Protein AF-A0A482VC05-F1 (afdb_monomer_lite)

Radius of gyration: 14.61 Å; chains: 1; bounding box: 31×25×36 Å

Structure (mmCIF, N/CA/C/O backbone):
data_AF-A0A482VC05-F1
#
_entry.id   AF-A0A482VC05-F1
#
loop_
_atom_site.group_PDB
_atom_site.id
_atom_site.type_symbol
_atom_site.label_atom_id
_atom_site.label_alt_id
_atom_site.label_comp_id
_atom_site.label_asym_id
_atom_site.label_entity_id
_atom_site.label_seq_id
_atom_site.pdbx_PDB_ins_code
_atom_site.Cartn_x
_atom_site.Cartn_y
_atom_site.Cartn_z
_atom_site.occupancy
_atom_site.B_iso_or_equiv
_atom_site.auth_seq_id
_atom_site.auth_comp_id
_atom_site.auth_asym_id
_atom_site.auth_atom_id
_atom_site.pdbx_PDB_model_num
ATOM 1 N N . LEU A 1 1 ? 7.063 6.589 0.391 1.00 54.62 1 LEU A N 1
ATOM 2 C CA . LEU A 1 1 ? 7.032 6.784 -1.079 1.00 54.62 1 LEU A CA 1
ATOM 3 C C . LEU A 1 1 ? 8.265 7.514 -1.625 1.00 54.62 1 LEU A C 1
ATOM 5 O O . LEU A 1 1 ? 8.325 7.749 -2.826 1.00 54.62 1 LEU A O 1
ATOM 9 N N . TYR A 1 2 ? 9.259 7.847 -0.789 1.00 53.00 2 TYR A N 1
ATOM 10 C CA . TYR A 1 2 ? 10.460 8.586 -1.209 1.00 53.00 2 TYR A CA 1
ATOM 11 C C . TYR A 1 2 ? 11.206 7.885 -2.355 1.00 53.00 2 TYR A C 1
ATOM 13 O O . TYR A 1 2 ? 11.618 8.526 -3.309 1.00 53.00 2 TYR A O 1
ATOM 21 N N . PHE A 1 3 ? 11.238 6.554 -2.311 1.00 52.19 3 PHE A N 1
ATOM 22 C CA . PHE A 1 3 ? 11.848 5.697 -3.319 1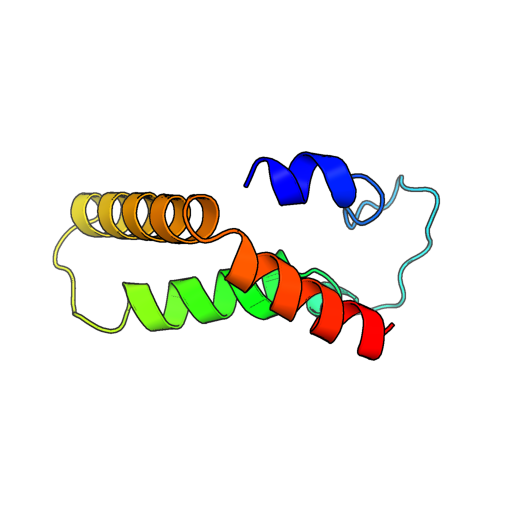.00 52.19 3 PHE A CA 1
ATOM 23 C C . PHE A 1 3 ? 11.140 5.726 -4.696 1.00 52.19 3 PHE A C 1
ATOM 25 O O . PHE A 1 3 ? 11.794 5.823 -5.732 1.00 52.19 3 PHE A O 1
ATOM 32 N N . LEU A 1 4 ? 9.797 5.736 -4.735 1.00 54.97 4 LEU A N 1
ATOM 33 C CA . LEU A 1 4 ? 9.060 5.968 -5.991 1.00 54.97 4 LEU A CA 1
ATOM 34 C C . LEU A 1 4 ? 9.304 7.386 -6.525 1.00 54.97 4 LEU A C 1
ATOM 36 O O . LEU A 1 4 ? 9.261 7.616 -7.726 1.00 54.97 4 LEU A O 1
ATOM 40 N N . LYS A 1 5 ? 9.585 8.342 -5.637 1.00 56.78 5 LYS A N 1
ATOM 41 C CA . LYS A 1 5 ? 9.868 9.723 -6.019 1.00 56.78 5 LYS A CA 1
ATOM 42 C C . LYS A 1 5 ? 11.285 9.908 -6.572 1.00 56.78 5 LYS A C 1
ATOM 44 O O . LYS A 1 5 ? 11.477 10.837 -7.334 1.00 56.78 5 LYS A O 1
ATOM 49 N N . THR A 1 6 ? 12.262 9.071 -6.230 1.00 54.88 6 THR A N 1
ATOM 50 C CA . THR A 1 6 ? 13.645 9.205 -6.726 1.00 54.88 6 THR A CA 1
ATOM 51 C C . THR A 1 6 ? 13.915 8.409 -8.001 1.00 54.88 6 THR A C 1
ATOM 53 O O . THR A 1 6 ? 14.525 8.953 -8.913 1.00 54.88 6 THR A O 1
ATOM 56 N N . ASP A 1 7 ? 13.404 7.178 -8.118 1.00 53.16 7 ASP A N 1
ATOM 57 C CA . ASP A 1 7 ? 13.718 6.304 -9.267 1.00 53.16 7 ASP A CA 1
ATOM 58 C C . ASP A 1 7 ? 12.679 6.356 -10.401 1.00 53.16 7 ASP A C 1
ATOM 60 O O . ASP A 1 7 ? 12.939 5.886 -11.508 1.00 53.16 7 ASP A O 1
ATOM 64 N N . TRP A 1 8 ? 11.490 6.924 -10.153 1.00 55.03 8 TRP A N 1
ATOM 65 C CA . TRP A 1 8 ? 10.357 6.854 -11.090 1.00 55.03 8 TRP A CA 1
ATOM 66 C C . TRP A 1 8 ? 9.843 8.216 -11.574 1.00 55.03 8 TRP A C 1
ATOM 68 O O . TRP A 1 8 ? 8.810 8.256 -12.242 1.00 55.03 8 TRP A O 1
ATOM 78 N N . ILE A 1 9 ? 10.564 9.325 -11.336 1.00 52.12 9 ILE A N 1
ATOM 79 C CA . ILE A 1 9 ? 10.227 10.656 -11.902 1.00 52.12 9 ILE A CA 1
ATOM 80 C C . ILE A 1 9 ? 10.080 10.608 -13.434 1.00 52.12 9 ILE A C 1
ATOM 82 O O . ILE A 1 9 ? 9.227 11.284 -14.000 1.00 52.12 9 ILE A O 1
ATOM 86 N N . ILE A 1 10 ? 10.830 9.730 -14.096 1.00 49.50 10 ILE A N 1
ATOM 87 C CA . ILE A 1 10 ? 10.786 9.488 -15.549 1.00 49.50 10 ILE A CA 1
ATOM 88 C C . ILE A 1 10 ? 9.598 8.624 -16.017 1.00 49.50 10 ILE A C 1
ATOM 90 O O . ILE A 1 10 ? 9.386 8.465 -17.216 1.00 49.50 10 ILE A O 1
ATOM 94 N N . ARG A 1 11 ? 8.794 8.069 -15.102 1.00 52.25 11 ARG A N 1
ATOM 95 C CA . ARG A 1 11 ? 7.619 7.229 -15.411 1.00 52.25 11 ARG A CA 1
ATOM 96 C C . ARG A 1 11 ? 6.299 7.839 -14.927 1.00 52.25 11 ARG A C 1
ATOM 98 O O . ARG A 1 11 ? 5.294 7.140 -14.812 1.00 52.25 11 ARG A O 1
ATOM 105 N N . ILE A 1 12 ? 6.286 9.147 -14.668 1.00 53.56 12 ILE A N 1
ATOM 106 C CA . ILE A 1 12 ? 5.047 9.901 -14.463 1.00 53.56 12 ILE A CA 1
ATOM 107 C C . ILE A 1 12 ? 4.295 9.936 -15.800 1.00 53.56 12 ILE A C 1
ATOM 109 O O . ILE A 1 12 ? 4.819 10.430 -16.803 1.00 53.56 12 ILE A O 1
ATOM 113 N N . ILE A 1 13 ? 3.064 9.415 -15.812 1.00 55.41 13 ILE A N 1
ATOM 114 C CA . ILE A 1 13 ? 2.161 9.500 -16.965 1.00 55.41 13 ILE A CA 1
ATOM 115 C C . ILE A 1 13 ? 1.696 10.956 -17.066 1.00 55.41 13 ILE A C 1
ATOM 117 O O . ILE A 1 13 ? 0.713 11.372 -16.457 1.00 55.41 13 ILE A O 1
ATOM 121 N N . SER A 1 14 ? 2.4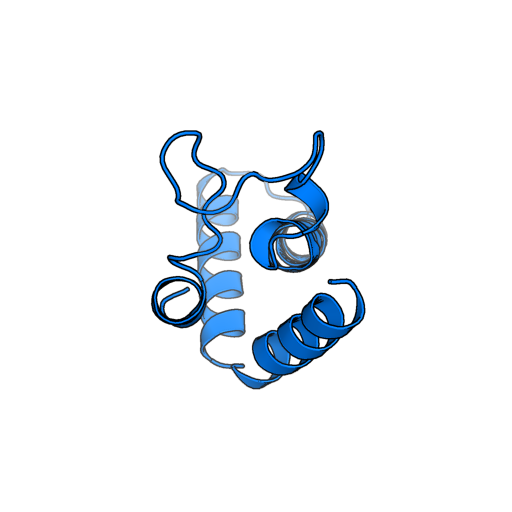54 11.751 -17.808 1.00 57.09 14 SER A N 1
ATOM 122 C CA . SER A 1 14 ? 2.127 13.124 -18.163 1.00 57.09 14 SER A CA 1
ATOM 123 C C . SER A 1 14 ? 2.190 13.238 -19.677 1.00 57.09 14 SER A C 1
ATOM 125 O O . SER A 1 14 ? 3.022 12.606 -20.317 1.00 57.09 14 SER A O 1
ATOM 127 N N . ARG A 1 15 ? 1.334 14.070 -20.273 1.00 55.78 15 ARG A N 1
ATOM 128 C CA . ARG A 1 15 ? 1.421 14.379 -21.712 1.00 55.78 15 ARG A CA 1
ATOM 129 C C . ARG A 1 15 ? 2.674 15.191 -22.073 1.00 55.78 15 ARG A C 1
ATOM 131 O O . ARG A 1 15 ? 2.894 15.452 -23.246 1.00 55.78 15 ARG A O 1
ATOM 138 N N . ASN A 1 16 ? 3.453 15.601 -21.070 1.00 57.16 16 ASN A N 1
ATOM 139 C CA . ASN A 1 16 ? 4.603 16.489 -21.195 1.00 57.16 16 ASN A CA 1
ATOM 140 C C . ASN A 1 16 ? 5.924 15.829 -20.747 1.00 57.16 16 ASN A C 1
ATOM 142 O O . ASN A 1 16 ? 6.835 16.525 -20.304 1.00 57.16 16 ASN A O 1
ATOM 146 N N . THR A 1 17 ? 6.013 14.496 -20.778 1.00 60.53 17 THR A N 1
ATOM 147 C CA . THR A 1 17 ? 7.253 13.745 -20.514 1.00 60.53 17 THR A CA 1
ATOM 148 C C . THR A 1 17 ? 7.831 13.179 -21.813 1.00 60.53 17 THR A C 1
ATOM 150 O O . THR A 1 17 ? 7.096 12.924 -22.761 1.00 60.53 17 THR A O 1
ATOM 153 N N . GLU A 1 18 ? 9.156 12.991 -21.867 1.00 58.47 18 GLU A N 1
ATOM 154 C CA . GLU A 1 18 ? 9.884 12.541 -23.073 1.00 58.47 18 GLU A CA 1
ATOM 155 C C . GLU A 1 18 ? 9.423 11.173 -23.605 1.00 58.47 18 GLU A C 1
ATOM 157 O O . GLU A 1 18 ? 9.582 10.877 -24.788 1.00 58.47 18 GLU A O 1
ATOM 162 N N . ASN A 1 19 ? 8.816 10.341 -22.754 1.00 57.78 19 ASN A N 1
ATOM 163 C CA . ASN A 1 19 ? 8.344 9.016 -23.130 1.00 57.78 19 ASN A CA 1
ATOM 164 C C . ASN A 1 19 ? 6.869 9.040 -23.550 1.00 57.78 19 ASN A C 1
ATOM 166 O O . ASN A 1 19 ? 5.974 9.220 -22.723 1.00 57.78 19 ASN A O 1
ATOM 170 N N . ASN A 1 20 ? 6.612 8.760 -24.830 1.00 59.09 20 ASN A N 1
ATOM 171 C CA . ASN A 1 20 ? 5.265 8.522 -25.341 1.00 59.09 20 ASN A CA 1
ATOM 172 C C . ASN A 1 20 ? 4.765 7.151 -24.848 1.00 59.09 20 ASN A C 1
ATOM 174 O O . ASN A 1 20 ? 5.229 6.104 -25.298 1.00 59.09 20 ASN A O 1
ATOM 178 N N . TRP A 1 21 ? 3.836 7.152 -23.895 1.00 60.25 21 TRP A N 1
ATOM 179 C CA . TRP A 1 21 ? 3.261 5.931 -23.329 1.00 60.25 21 TRP A CA 1
ATOM 180 C C . TRP A 1 21 ? 2.124 5.390 -24.213 1.00 60.25 21 TRP A C 1
ATOM 182 O O . TRP A 1 21 ? 1.289 6.176 -24.670 1.00 60.25 21 TRP A O 1
ATOM 192 N N . PRO A 1 22 ? 2.027 4.066 -24.445 1.00 61.66 22 PRO A N 1
ATOM 193 C CA . PRO A 1 22 ? 0.924 3.492 -25.209 1.00 61.66 22 PRO A CA 1
ATOM 194 C C . PRO A 1 22 ? -0.441 3.725 -24.525 1.00 61.66 22 PRO A C 1
ATOM 196 O O . PRO A 1 22 ? -0.515 3.886 -23.297 1.00 61.66 22 PRO A O 1
ATOM 199 N N . PRO A 1 23 ? -1.554 3.724 -25.284 1.00 55.41 23 PRO A N 1
ATOM 200 C CA . PRO A 1 23 ? -2.895 3.834 -24.716 1.00 55.41 23 PRO A CA 1
ATOM 201 C C . PRO A 1 23 ? -3.121 2.749 -23.651 1.00 55.41 23 PRO A C 1
ATOM 203 O O . PRO A 1 23 ? -2.858 1.580 -23.913 1.00 55.41 23 PRO A O 1
ATOM 206 N N . ARG A 1 24 ? -3.643 3.127 -22.473 1.00 59.25 24 ARG A N 1
ATOM 207 C CA . ARG A 1 24 ? -3.846 2.252 -21.290 1.00 59.25 24 ARG A CA 1
ATOM 208 C C . ARG A 1 24 ? -2.577 1.827 -20.529 1.00 59.25 24 ARG A C 1
ATOM 210 O O . ARG A 1 24 ? -2.549 0.777 -19.907 1.00 59.25 24 ARG A O 1
ATOM 217 N N . SER A 1 25 ? -1.567 2.692 -20.452 1.00 58.31 25 SER A N 1
ATOM 218 C CA . SER A 1 25 ? -0.356 2.461 -19.634 1.00 58.31 25 SER A CA 1
ATOM 219 C C . SER A 1 25 ? -0.549 2.529 -18.106 1.00 58.31 25 SER A C 1
ATOM 221 O O . SER A 1 25 ? 0.439 2.527 -17.374 1.00 58.31 25 SER A O 1
ATOM 223 N N . CYS A 1 26 ? -1.789 2.579 -17.600 1.00 57.19 26 CYS A N 1
ATOM 224 C CA . CYS A 1 26 ? -2.049 2.605 -16.153 1.00 57.19 26 CYS A CA 1
ATOM 225 C C . CYS A 1 26 ? -1.537 1.330 -15.458 1.00 57.19 26 CYS A C 1
ATOM 227 O O . CYS A 1 26 ? -1.206 1.363 -14.285 1.00 57.19 26 CYS A O 1
ATOM 229 N N . ASP A 1 27 ? -1.368 0.231 -16.196 1.00 58.31 27 ASP A N 1
ATOM 230 C CA . ASP A 1 27 ? -0.890 -1.046 -15.653 1.00 58.31 27 ASP A CA 1
ATOM 231 C C . ASP A 1 27 ? 0.647 -1.107 -15.494 1.00 58.31 27 ASP A C 1
ATOM 233 O O . ASP A 1 27 ? 1.187 -2.076 -14.957 1.00 58.31 27 ASP A O 1
ATOM 237 N N . LEU A 1 28 ? 1.374 -0.087 -15.972 1.00 62.31 28 LEU A N 1
ATOM 238 C CA . LEU A 1 28 ? 2.843 -0.077 -16.038 1.00 62.31 28 LEU A CA 1
ATOM 239 C C . LEU A 1 28 ? 3.513 0.706 -14.903 1.00 62.31 28 LEU A C 1
ATOM 241 O O . LEU A 1 28 ? 4.748 0.703 -14.799 1.00 62.31 28 LEU A O 1
ATOM 245 N N . THR A 1 29 ? 2.736 1.365 -14.039 1.00 69.44 29 THR A N 1
ATOM 246 C CA . THR A 1 29 ? 3.298 2.031 -12.862 1.00 69.44 29 THR A CA 1
ATOM 247 C C . THR A 1 29 ? 3.332 1.052 -11.678 1.00 69.44 29 THR A C 1
ATOM 249 O O . THR A 1 29 ? 2.353 0.354 -11.413 1.00 69.44 29 THR A O 1
ATOM 252 N N . PRO A 1 30 ? 4.433 0.978 -10.906 1.00 67.75 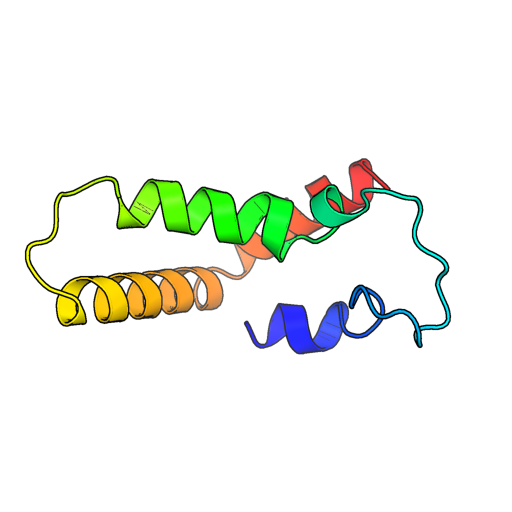30 PRO A N 1
ATOM 253 C CA . PRO A 1 30 ? 4.479 0.177 -9.679 1.00 67.75 30 PRO A CA 1
ATOM 254 C C . PRO A 1 30 ? 3.426 0.607 -8.654 1.00 67.75 30 PRO A C 1
ATOM 256 O O . PRO A 1 30 ? 3.013 -0.184 -7.808 1.00 67.75 30 PRO A O 1
ATOM 259 N N . CYS A 1 31 ? 2.997 1.869 -8.720 1.00 73.50 31 CYS A N 1
ATOM 260 C CA . CYS A 1 31 ? 1.951 2.391 -7.860 1.00 73.50 31 CYS A CA 1
ATOM 261 C C . CYS A 1 31 ? 0.607 1.719 -8.170 1.00 73.50 31 CYS A C 1
ATOM 263 O O . CYS A 1 31 ? -0.025 1.174 -7.268 1.00 73.50 31 CYS A O 1
ATOM 265 N N . ASP A 1 32 ? 0.222 1.670 -9.441 1.00 74.06 32 ASP A N 1
ATOM 266 C CA . ASP A 1 32 ? -1.051 1.088 -9.868 1.00 74.06 32 ASP A CA 1
ATOM 267 C C . ASP A 1 32 ? -1.016 -0.447 -9.867 1.00 74.06 32 ASP A C 1
ATOM 269 O O . ASP A 1 32 ? -1.993 -1.087 -9.482 1.00 74.06 32 ASP A O 1
ATOM 273 N N . PHE A 1 33 ? 0.124 -1.057 -10.216 1.00 71.06 33 PHE A N 1
ATOM 274 C CA . PHE A 1 33 ? 0.275 -2.516 -10.246 1.00 71.06 33 PHE A CA 1
ATOM 275 C C . PHE A 1 33 ? 0.364 -3.147 -8.849 1.00 71.06 33 PHE A C 1
ATOM 277 O O . PHE A 1 33 ? -0.061 -4.284 -8.646 1.00 71.06 33 PHE A O 1
ATOM 284 N N . PHE A 1 34 ? 0.946 -2.440 -7.877 1.00 76.38 34 PHE A N 1
ATOM 285 C CA . PHE A 1 34 ? 1.244 -3.022 -6.569 1.00 76.38 34 PHE A CA 1
ATOM 286 C C . PHE A 1 34 ? 0.705 -2.209 -5.405 1.00 76.38 34 PHE A C 1
ATOM 288 O O . PHE A 1 34 ? -0.035 -2.756 -4.590 1.00 76.38 34 PHE A O 1
ATOM 295 N N . VAL A 1 35 ? 1.055 -0.924 -5.310 1.00 78.94 35 VAL A N 1
ATOM 296 C CA . VAL A 1 35 ? 0.707 -0.116 -4.130 1.00 78.94 35 VAL A CA 1
ATOM 297 C C . VAL A 1 35 ? -0.809 -0.031 -3.973 1.00 78.94 35 VAL A C 1
ATOM 299 O O . VAL A 1 35 ? -1.323 -0.287 -2.887 1.00 78.94 35 VAL A O 1
ATOM 302 N N . TRP A 1 36 ? -1.538 0.249 -5.052 1.00 80.44 36 TRP A N 1
ATOM 303 C CA . TRP A 1 36 ? -2.988 0.385 -5.004 1.00 80.44 36 TRP A CA 1
ATOM 304 C C . TRP A 1 36 ? -3.717 -0.933 -4.670 1.00 80.44 36 TRP A C 1
ATOM 306 O O . TRP A 1 36 ? -4.476 -0.942 -3.695 1.00 80.44 36 TRP A O 1
ATOM 316 N N . PRO A 1 37 ? -3.462 -2.072 -5.351 1.00 83.88 37 PRO A N 1
ATOM 317 C CA . PRO A 1 37 ? -4.041 -3.360 -4.966 1.00 83.88 37 PRO A CA 1
ATOM 318 C C . PRO A 1 37 ? -3.668 -3.798 -3.546 1.00 83.88 37 PRO A C 1
ATOM 320 O O . PRO A 1 37 ? -4.520 -4.310 -2.820 1.00 83.88 37 PRO A O 1
ATOM 323 N N . TYR A 1 38 ? -2.421 -3.577 -3.119 1.00 83.06 38 TYR A N 1
ATOM 324 C CA . TYR A 1 38 ? -1.956 -3.935 -1.778 1.00 83.06 38 TYR A CA 1
ATOM 325 C C . TYR A 1 38 ? -2.662 -3.121 -0.689 1.00 83.06 38 TYR A C 1
ATOM 327 O O . TYR A 1 38 ? -3.179 -3.690 0.276 1.00 83.06 38 TYR A O 1
ATOM 335 N N . LEU A 1 39 ? -2.744 -1.798 -0.869 1.00 84.19 39 LEU A N 1
ATOM 336 C CA . LEU A 1 39 ? -3.464 -0.913 0.044 1.00 84.19 39 LEU A CA 1
ATOM 337 C C . LEU A 1 39 ? -4.943 -1.279 0.091 1.00 84.19 39 LEU A C 1
ATOM 339 O O . LEU A 1 39 ? -5.472 -1.488 1.177 1.00 84.19 39 LEU A O 1
ATOM 343 N N . LYS A 1 40 ? -5.596 -1.441 -1.063 1.00 84.50 40 LYS A N 1
ATOM 344 C CA . LYS A 1 40 ? -7.017 -1.800 -1.133 1.00 84.50 40 LYS A CA 1
ATOM 345 C C . LYS A 1 40 ? -7.293 -3.118 -0.400 1.00 84.50 40 LYS A C 1
ATOM 347 O O . LYS A 1 40 ? -8.152 -3.168 0.479 1.00 84.50 40 LYS A O 1
ATOM 352 N N . ASN A 1 41 ? -6.511 -4.159 -0.679 1.00 86.06 41 ASN A N 1
ATOM 353 C CA . ASN A 1 41 ? -6.668 -5.463 -0.033 1.00 86.06 41 ASN A CA 1
ATOM 354 C C . ASN A 1 41 ? -6.362 -5.440 1.468 1.00 86.06 41 ASN A C 1
ATOM 356 O O . ASN A 1 41 ? -6.835 -6.310 2.192 1.00 86.06 41 ASN A O 1
ATOM 360 N N . SER A 1 42 ? -5.557 -4.494 1.954 1.00 84.06 42 SER A N 1
ATOM 361 C CA . SER A 1 42 ? -5.239 -4.390 3.380 1.00 84.06 42 SER A CA 1
ATOM 362 C C . SER A 1 42 ? -6.207 -3.492 4.144 1.00 84.06 42 SER A C 1
ATOM 364 O O . SER A 1 42 ? -6.526 -3.783 5.291 1.00 84.06 42 SER A O 1
ATOM 366 N N . VAL A 1 43 ? -6.647 -2.396 3.534 1.00 85.06 43 VAL A N 1
ATOM 367 C CA . VAL A 1 43 ? -7.464 -1.362 4.174 1.00 85.06 43 VAL A CA 1
ATOM 368 C C . VAL A 1 43 ? -8.923 -1.805 4.273 1.00 85.06 43 VAL A C 1
ATOM 370 O O . VAL A 1 43 ? -9.533 -1.620 5.323 1.00 85.06 43 VAL A O 1
ATOM 373 N N . TYR A 1 44 ? -9.454 -2.456 3.231 1.00 84.31 44 TYR A N 1
ATOM 374 C CA . TYR A 1 44 ? -10.849 -2.919 3.181 1.00 84.31 44 TYR A CA 1
ATOM 375 C C . TYR A 1 44 ? -11.070 -4.326 3.759 1.00 84.31 4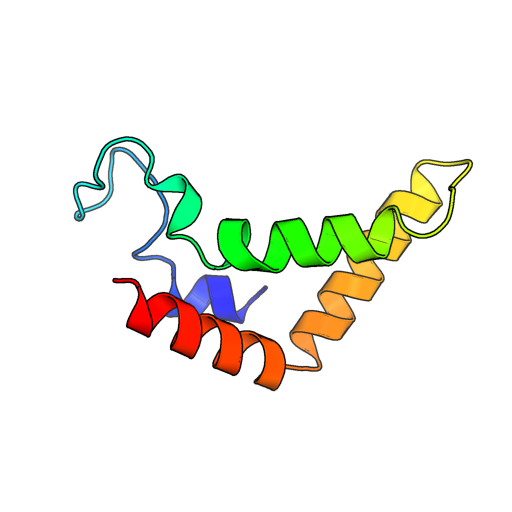4 TYR A C 1
ATOM 377 O O . TYR A 1 44 ? -12.186 -4.834 3.720 1.00 84.31 44 TYR A O 1
ATOM 385 N N . LYS A 1 45 ? -10.028 -4.970 4.300 1.00 85.62 45 LYS A N 1
ATOM 386 C CA . LYS A 1 45 ? -10.137 -6.295 4.940 1.00 85.62 45 LYS A CA 1
ATOM 387 C C . LYS A 1 45 ? -11.023 -6.284 6.178 1.00 85.62 45 LYS A C 1
ATOM 389 O O . LYS A 1 45 ? -11.688 -7.271 6.468 1.00 85.62 45 LYS A O 1
ATOM 394 N N . THR A 1 46 ? -10.992 -5.186 6.918 1.00 84.19 46 THR A N 1
ATOM 395 C CA . THR A 1 46 ? -11.789 -4.991 8.121 1.00 84.19 46 THR A CA 1
ATOM 396 C C . THR A 1 46 ? -12.700 -3.789 7.914 1.00 84.19 46 THR A C 1
ATOM 398 O O . THR A 1 46 ? -12.213 -2.743 7.470 1.00 84.19 46 THR A O 1
ATOM 401 N N . PRO A 1 47 ? -14.000 -3.903 8.232 1.00 82.44 47 PRO A N 1
ATOM 402 C CA . PRO A 1 47 ? -14.908 -2.769 8.165 1.00 82.44 47 PRO A CA 1
ATOM 403 C C . PRO A 1 47 ? -14.417 -1.622 9.063 1.00 82.44 47 PRO A C 1
ATOM 405 O O . PRO A 1 47 ? -13.652 -1.825 10.014 1.00 82.44 47 PRO A O 1
ATOM 408 N N . MET A 1 48 ? -14.788 -0.404 8.684 1.00 86.06 48 MET A N 1
ATOM 409 C CA . MET A 1 48 ? -14.435 0.835 9.372 1.00 86.06 48 MET A CA 1
ATOM 410 C C . MET A 1 48 ? -15.662 1.720 9.437 1.00 86.06 48 MET A C 1
ATOM 412 O O . MET A 1 48 ? -16.360 1.865 8.434 1.00 86.06 48 MET A O 1
ATOM 416 N N . ASP A 1 49 ? -15.853 2.357 10.585 1.00 84.75 49 ASP A N 1
ATOM 417 C CA . ASP A 1 49 ? -17.029 3.188 10.840 1.00 84.75 49 ASP A CA 1
ATOM 418 C C . ASP A 1 49 ? -16.767 4.678 10.588 1.00 84.75 49 ASP A C 1
ATOM 420 O O . ASP A 1 49 ? -17.702 5.472 10.529 1.00 84.75 49 ASP A O 1
ATOM 424 N N . ASN A 1 50 ? -15.499 5.089 10.443 1.00 88.75 50 ASN A N 1
ATOM 425 C CA . ASN A 1 50 ? -15.143 6.497 10.299 1.00 88.75 50 ASN A CA 1
ATOM 426 C C . ASN A 1 50 ? -13.967 6.750 9.334 1.00 88.75 50 ASN A C 1
ATOM 428 O O . ASN A 1 50 ? -13.160 5.873 9.015 1.00 88.75 50 ASN A O 1
ATOM 432 N N . LEU A 1 51 ? -13.895 7.994 8.849 1.00 89.75 51 LEU A N 1
ATOM 433 C CA . LEU A 1 51 ? -12.877 8.444 7.895 1.00 89.75 51 LEU A CA 1
ATOM 434 C C . LEU A 1 51 ? -11.477 8.517 8.524 1.00 89.75 51 LEU A C 1
ATOM 436 O O . LEU A 1 51 ? -10.479 8.323 7.836 1.00 89.75 51 LEU A O 1
ATOM 440 N N . GLU A 1 52 ? -11.395 8.789 9.822 1.00 89.81 52 GLU A N 1
ATOM 441 C CA . GLU A 1 52 ? -10.131 8.907 10.549 1.00 89.81 52 GLU A CA 1
ATOM 442 C C . GLU A 1 52 ? -9.389 7.565 10.609 1.00 89.81 52 GLU A C 1
ATOM 444 O O . GLU A 1 52 ? -8.222 7.490 10.230 1.00 89.81 52 GLU A O 1
ATOM 449 N N . GLN A 1 53 ? -10.098 6.476 10.925 1.00 86.94 53 GLN A N 1
ATOM 450 C CA . GLN A 1 53 ? -9.564 5.114 10.869 1.00 86.94 53 GLN A CA 1
ATOM 451 C C . GLN A 1 53 ? -9.072 4.758 9.464 1.00 86.94 53 GLN A C 1
ATOM 453 O O . GLN A 1 53 ? -8.032 4.113 9.323 1.00 86.94 53 GLN A O 1
ATOM 458 N N . LEU A 1 54 ? -9.785 5.192 8.418 1.00 87.69 54 LEU A N 1
ATOM 459 C CA . LEU A 1 54 ? -9.341 4.990 7.039 1.00 87.69 54 LEU A CA 1
ATOM 460 C C . LEU A 1 54 ? -8.007 5.700 6.784 1.00 87.69 54 LEU A C 1
ATOM 462 O O . LEU A 1 54 ? -7.078 5.086 6.252 1.00 87.69 54 LEU A O 1
ATOM 466 N N . GLN A 1 55 ? -7.894 6.970 7.174 1.00 89.00 55 GLN A N 1
ATOM 467 C CA . GLN A 1 55 ? -6.660 7.735 6.999 1.00 89.00 55 GLN A CA 1
ATOM 468 C C . GLN A 1 55 ? -5.495 7.119 7.777 1.00 89.00 55 GLN A C 1
ATOM 470 O O . GLN A 1 55 ? -4.409 6.962 7.216 1.00 89.00 55 GLN A O 1
ATOM 475 N N . ASP A 1 56 ? -5.716 6.715 9.025 1.00 89.38 56 ASP A N 1
ATOM 476 C CA . ASP A 1 56 ? -4.671 6.128 9.861 1.00 89.38 56 ASP A CA 1
ATOM 477 C C . ASP A 1 56 ? -4.225 4.761 9.360 1.00 89.38 56 ASP A C 1
ATOM 479 O O . ASP A 1 56 ? -3.025 4.487 9.303 1.00 89.38 56 ASP A O 1
ATOM 483 N N . ARG A 1 57 ? -5.147 3.918 8.885 1.00 88.44 57 ARG A N 1
ATOM 484 C CA . ARG A 1 57 ? -4.766 2.648 8.253 1.00 88.44 57 ARG A CA 1
ATOM 485 C C . ARG A 1 57 ? -3.954 2.863 6.983 1.00 88.44 57 ARG A C 1
ATOM 487 O O . ARG A 1 57 ? -2.973 2.150 6.778 1.00 88.44 57 ARG A O 1
ATOM 494 N N . ILE A 1 58 ? -4.324 3.837 6.149 1.00 86.88 58 ILE A N 1
ATOM 495 C CA . ILE A 1 58 ? -3.547 4.180 4.951 1.00 86.88 58 ILE A CA 1
ATOM 496 C C . ILE A 1 58 ? -2.143 4.652 5.350 1.00 86.88 58 ILE A C 1
ATOM 498 O O . ILE A 1 58 ? -1.164 4.151 4.796 1.00 86.88 58 ILE A O 1
ATOM 502 N N . ARG A 1 59 ? -2.023 5.560 6.330 1.00 88.56 59 ARG A N 1
ATOM 503 C CA . ARG A 1 59 ? -0.723 6.049 6.826 1.00 88.56 59 ARG A CA 1
ATOM 504 C C . ARG A 1 59 ? 0.137 4.908 7.358 1.00 88.56 59 ARG A C 1
ATOM 506 O O . ARG A 1 59 ? 1.256 4.740 6.885 1.00 88.56 59 ARG A O 1
ATOM 513 N N . ASN A 1 60 ? -0.407 4.082 8.249 1.00 87.94 60 ASN A N 1
ATOM 514 C CA . ASN A 1 60 ? 0.304 2.946 8.838 1.00 87.94 60 ASN A CA 1
ATOM 515 C C . ASN A 1 60 ? 0.794 1.967 7.768 1.00 87.94 60 ASN A C 1
ATOM 517 O O . ASN A 1 60 ? 1.945 1.535 7.801 1.00 87.94 60 ASN A O 1
ATOM 521 N N . LYS A 1 61 ? -0.043 1.667 6.767 1.00 85.75 61 LYS A N 1
ATOM 522 C CA . LYS A 1 61 ? 0.337 0.753 5.687 1.00 85.75 61 LYS A CA 1
ATOM 523 C C . LYS A 1 61 ? 1.402 1.345 4.765 1.00 85.75 61 LYS A C 1
ATOM 525 O O . LYS A 1 61 ? 2.276 0.620 4.302 1.00 85.75 61 LYS A O 1
ATOM 530 N N . ILE A 1 62 ? 1.369 2.654 4.518 1.00 83.38 62 ILE A N 1
ATOM 531 C CA . ILE A 1 62 ? 2.421 3.352 3.765 1.00 83.38 62 ILE A CA 1
ATOM 532 C C . ILE A 1 62 ? 3.743 3.367 4.543 1.00 83.38 62 ILE A C 1
ATOM 534 O O . ILE A 1 62 ? 4.799 3.226 3.922 1.00 83.38 62 ILE A O 1
ATOM 538 N N . THR A 1 63 ? 3.703 3.531 5.866 1.00 85.19 63 THR A N 1
ATOM 539 C CA . THR A 1 63 ? 4.894 3.440 6.724 1.00 85.19 63 THR A CA 1
ATOM 540 C C . THR A 1 63 ? 5.492 2.036 6.665 1.00 85.19 63 THR A C 1
ATOM 542 O O . THR A 1 63 ? 6.663 1.905 6.333 1.00 85.19 63 THR A O 1
ATOM 545 N N . GLU A 1 64 ? 4.674 0.988 6.800 1.00 84.00 64 GLU A N 1
ATOM 546 C CA . GLU A 1 64 ? 5.109 -0.413 6.668 1.00 84.00 64 GLU A CA 1
ATOM 547 C C . GLU A 1 64 ? 5.778 -0.701 5.310 1.00 84.00 64 GLU A C 1
ATOM 549 O O . GLU A 1 64 ? 6.794 -1.390 5.240 1.00 84.00 64 GLU A O 1
ATOM 554 N N . ILE A 1 65 ? 5.241 -0.146 4.217 1.00 78.69 65 ILE A N 1
ATOM 555 C CA . ILE A 1 65 ? 5.846 -0.268 2.881 1.00 78.69 65 ILE A CA 1
ATOM 556 C C . ILE A 1 65 ? 7.203 0.450 2.805 1.00 78.69 65 ILE A C 1
ATOM 558 O O . ILE A 1 65 ? 8.098 -0.025 2.107 1.00 78.69 65 ILE A O 1
ATOM 562 N N . ASN A 1 66 ? 7.365 1.593 3.480 1.00 76.12 66 ASN A N 1
ATOM 563 C CA . ASN A 1 66 ? 8.642 2.316 3.498 1.00 76.12 66 ASN A CA 1
ATOM 564 C C . ASN A 1 66 ? 9.692 1.599 4.343 1.00 76.12 66 ASN A C 1
ATOM 566 O O . ASN A 1 66 ? 10.842 1.517 3.917 1.00 76.12 66 ASN A O 1
ATOM 570 N N . ASP A 1 67 ? 9.290 1.074 5.498 1.00 80.44 67 ASP A N 1
ATOM 571 C CA . ASP A 1 67 ? 10.179 0.352 6.411 1.00 80.44 67 ASP A CA 1
ATOM 572 C C . ASP A 1 67 ? 10.627 -0.982 5.800 1.00 80.44 67 ASP A C 1
ATOM 574 O O . ASP A 1 67 ? 11.722 -1.475 6.068 1.00 80.44 67 ASP A O 1
ATOM 578 N N . ASN A 1 68 ? 9.811 -1.546 4.908 1.00 74.94 68 ASN A N 1
ATOM 579 C CA . ASN A 1 68 ? 10.081 -2.800 4.224 1.00 74.94 68 ASN A CA 1
ATOM 580 C C . ASN A 1 68 ? 10.473 -2.582 2.752 1.00 74.94 68 ASN A C 1
ATOM 582 O O . ASN A 1 68 ? 9.803 -3.040 1.820 1.00 74.94 68 ASN A O 1
ATOM 586 N N . ALA A 1 69 ? 11.604 -1.901 2.539 1.00 65.31 69 ALA A N 1
ATOM 587 C CA . ALA A 1 69 ? 12.149 -1.593 1.210 1.00 65.31 69 ALA A CA 1
ATOM 588 C C . ALA A 1 69 ? 12.314 -2.834 0.296 1.00 65.31 69 ALA A C 1
ATOM 590 O O . ALA A 1 69 ? 12.247 -2.723 -0.931 1.00 65.31 69 ALA A O 1
ATOM 591 N N . GLY A 1 70 ? 12.456 -4.034 0.875 1.00 66.75 70 GLY A N 1
ATOM 592 C CA . GLY A 1 70 ? 12.526 -5.301 0.139 1.00 66.75 70 GLY A CA 1
ATOM 593 C C . GLY A 1 70 ? 11.249 -5.658 -0.637 1.00 66.75 70 GLY A C 1
ATOM 594 O O . GLY A 1 70 ? 11.334 -6.241 -1.721 1.00 66.75 70 GLY A O 1
ATOM 595 N N . LEU A 1 71 ? 10.065 -5.263 -0.148 1.00 70.81 71 LEU A N 1
ATOM 596 C CA . LEU A 1 71 ? 8.800 -5.471 -0.869 1.00 70.81 71 LEU A CA 1
ATOM 597 C C . LEU A 1 71 ? 8.758 -4.657 -2.164 1.00 70.81 71 LEU A C 1
ATOM 599 O O . LEU A 1 71 ? 8.376 -5.179 -3.213 1.00 70.81 71 LEU A O 1
ATOM 603 N N . LEU A 1 72 ? 9.213 -3.404 -2.111 1.00 68.19 72 LEU A N 1
ATOM 604 C CA . LEU A 1 72 ? 9.287 -2.542 -3.288 1.00 68.19 72 LEU A CA 1
ATOM 605 C C . LEU A 1 72 ? 10.303 -3.076 -4.304 1.00 68.19 72 LEU A C 1
ATOM 607 O O . LEU A 1 72 ? 10.018 -3.080 -5.501 1.00 68.19 72 LEU A O 1
ATOM 611 N N . GLN A 1 73 ? 11.434 -3.620 -3.852 1.00 66.19 73 GLN A N 1
ATOM 612 C CA . GLN A 1 73 ? 12.447 -4.185 -4.746 1.00 66.19 73 GLN A CA 1
ATOM 613 C C . GLN A 1 73 ? 11.920 -5.377 -5.567 1.00 66.19 73 GLN A C 1
ATOM 615 O O . GLN A 1 73 ? 12.161 -5.463 -6.776 1.00 66.19 73 GLN A O 1
ATOM 620 N N . ASN A 1 74 ? 11.149 -6.271 -4.943 1.00 72.44 74 ASN A N 1
ATOM 621 C CA . ASN A 1 74 ? 10.533 -7.412 -5.630 1.00 72.44 74 ASN A CA 1
ATOM 622 C C . ASN A 1 74 ? 9.501 -6.973 -6.675 1.00 72.44 74 ASN A C 1
ATOM 624 O O . ASN A 1 74 ? 9.420 -7.550 -7.762 1.00 72.44 74 ASN A O 1
ATOM 628 N N . VAL A 1 75 ? 8.748 -5.919 -6.371 1.00 67.81 75 VAL A N 1
ATOM 629 C CA . VAL A 1 75 ? 7.756 -5.334 -7.278 1.00 67.81 75 VAL A CA 1
ATOM 630 C C . VAL A 1 75 ? 8.425 -4.706 -8.486 1.00 67.81 75 VAL A C 1
ATOM 632 O O . VAL A 1 75 ? 7.997 -4.967 -9.607 1.00 67.81 75 VAL A O 1
ATOM 635 N N . ILE A 1 76 ? 9.507 -3.951 -8.290 1.00 65.62 76 ILE A N 1
ATOM 636 C CA . ILE A 1 76 ? 10.293 -3.380 -9.390 1.00 65.62 76 ILE A CA 1
ATOM 637 C C . ILE A 1 76 ? 10.827 -4.481 -10.290 1.00 65.62 76 ILE A C 1
ATOM 639 O O . ILE A 1 76 ? 10.708 -4.376 -11.505 1.00 65.62 76 ILE A O 1
ATOM 643 N N . ASN A 1 77 ? 11.389 -5.543 -9.712 1.00 69.19 77 ASN A N 1
ATOM 644 C CA . ASN A 1 77 ? 11.875 -6.679 -10.489 1.00 69.19 77 ASN A CA 1
ATOM 645 C C . ASN A 1 77 ? 10.729 -7.329 -11.281 1.00 69.19 77 ASN A C 1
ATOM 647 O O . ASN A 1 77 ? 10.915 -7.715 -12.431 1.00 69.19 77 ASN A O 1
ATOM 651 N N . GLY A 1 78 ? 9.525 -7.397 -10.706 1.00 67.56 78 GLY A N 1
ATOM 652 C CA . GLY A 1 78 ? 8.320 -7.841 -11.403 1.00 67.56 78 GLY A CA 1
ATOM 653 C C . GLY A 1 78 ? 7.860 -6.897 -12.520 1.00 67.56 78 GLY A C 1
ATOM 654 O O . GLY A 1 78 ? 7.432 -7.372 -13.567 1.00 67.56 78 GLY A O 1
ATOM 655 N N . VAL A 1 79 ? 7.945 -5.579 -12.332 1.00 63.47 79 VAL A N 1
ATOM 656 C CA . VAL A 1 79 ? 7.578 -4.575 -13.348 1.00 63.47 79 VAL A CA 1
ATOM 657 C C . VAL A 1 79 ? 8.615 -4.539 -14.474 1.00 63.47 79 VAL A C 1
ATOM 659 O O . VAL A 1 79 ? 8.229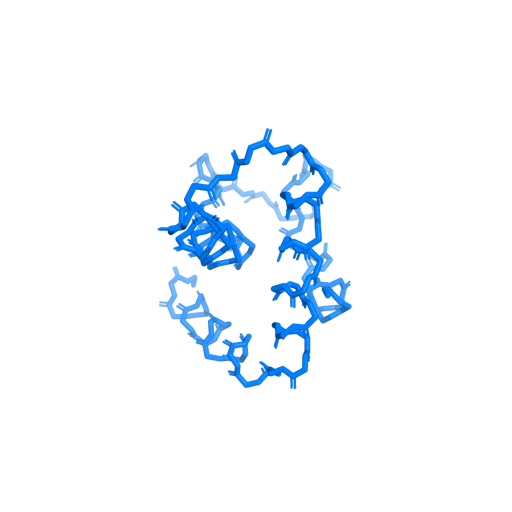 -4.551 -15.636 1.00 63.47 79 VAL A O 1
ATOM 662 N N . LYS A 1 80 ? 9.915 -4.608 -14.157 1.00 63.69 80 LYS A N 1
ATOM 663 C CA . LYS A 1 80 ? 11.018 -4.715 -15.131 1.00 63.69 80 LYS A CA 1
ATOM 664 C C . LYS A 1 80 ? 10.934 -5.967 -16.007 1.00 63.69 80 LYS A C 1
ATOM 666 O O . LYS A 1 80 ? 11.481 -5.967 -17.092 1.00 63.69 80 LYS A O 1
ATOM 671 N N . ARG A 1 81 ? 10.282 -7.038 -15.542 1.00 64.06 81 ARG A N 1
ATOM 672 C CA . ARG A 1 81 ? 10.023 -8.243 -16.354 1.00 64.06 81 ARG A CA 1
ATOM 673 C C . ARG A 1 81 ? 8.844 -8.082 -17.320 1.00 64.06 81 ARG A C 1
ATOM 675 O O . ARG A 1 81 ? 8.659 -8.943 -18.170 1.00 64.06 81 ARG A O 1
ATOM 682 N N . ARG A 1 82 ? 8.010 -7.052 -17.140 1.00 58.81 82 ARG A N 1
ATOM 683 C CA . ARG A 1 82 ? 6.792 -6.795 -17.932 1.00 58.81 82 ARG A CA 1
ATOM 684 C C . ARG 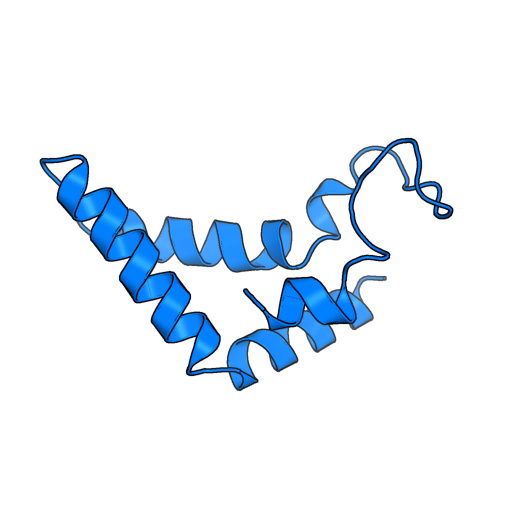A 1 82 ? 6.935 -5.632 -18.919 1.00 58.81 82 ARG A C 1
ATOM 686 O O . ARG A 1 82 ? 6.059 -5.472 -19.760 1.00 58.81 82 ARG A O 1
ATOM 693 N N . THR A 1 83 ? 7.995 -4.835 -18.794 1.00 49.50 83 THR A N 1
ATOM 694 C CA . THR A 1 83 ? 8.418 -3.799 -19.752 1.00 49.50 83 THR A CA 1
ATOM 695 C C . THR A 1 83 ? 9.665 -4.255 -20.470 1.00 49.50 83 THR A C 1
ATOM 697 O O . THR A 1 83 ? 9.710 -4.119 -21.705 1.00 49.50 83 THR A O 1
#

Secondary structure (DSSP, 8-state):
-HHHHHH-GGG---TTSSS-PPTTGGGGSHIIIIIHHHHHHHHTTS--SSHHHHHHHHHHHHHHHHH-HHHHHHHHHHHHTT-

Sequence (83 aa):
LYFLKTDWIIRIISRNTENNWPPRSCDLTPCDFFVWPYLKNSVYKTPMDNLEQLQDRIRNKITEINDNAGLLQNVINGVKRRT

pLDDT: mean 70.69, std 13.04, range [49.5, 89.81]

Foldseek 3Di:
DVVCVPPPPQVPPDPPHPDDDPPPCLCLRLCSVPVVVVLCCQLPVDDDDDPVSSVVSNVVVVVVCVVPVVVVVVSVVVSVVVD

InterPro domains:
  IPR036397 Ribonuclease H superfamily [G3DSA:3.30.420.10] (4-83)

Organism: Asbolus verrucosus (NCBI:txid1661398)